Protein AF-A0A6H1ZAU7-F1 (afdb_monomer_lite)

Foldseek 3Di:
DDKDKDKDKDQDPVVSVVVVVVCVVQQKDWDDKDKDWDQDDPVSDITIMIMTMIMHDPVDDPPPPDDPVRVVVVVVVVVVVVD

Structure (mmCIF, N/CA/C/O backbone):
data_AF-A0A6H1ZAU7-F1
#
_entry.id   AF-A0A6H1ZAU7-F1
#
loop_
_atom_site.group_PDB
_atom_site.id
_atom_site.type_symbol
_atom_site.label_atom_id
_atom_site.label_alt_id
_atom_site.label_comp_id
_atom_site.label_asym_id
_atom_site.label_entity_id
_atom_site.label_seq_id
_atom_site.pdbx_PDB_ins_code
_atom_site.Cartn_x
_atom_site.Cartn_y
_atom_site.Cartn_z
_atom_site.occupancy
_atom_site.B_iso_or_equiv
_atom_site.auth_seq_id
_atom_site.auth_comp_id
_atom_site.auth_asym_id
_atom_site.auth_atom_id
_atom_site.pdbx_PDB_model_num
ATOM 1 N N . MET A 1 1 ? -22.998 -0.465 8.512 1.00 56.00 1 MET A N 1
ATOM 2 C CA . MET A 1 1 ? -21.668 0.117 8.786 1.00 56.00 1 MET A CA 1
ATOM 3 C C . MET A 1 1 ? -21.104 0.571 7.458 1.00 56.00 1 MET A C 1
ATOM 5 O O . MET A 1 1 ? -21.116 -0.238 6.537 1.00 56.00 1 MET A O 1
ATOM 9 N N . ASN A 1 2 ? -20.699 1.837 7.338 1.00 71.69 2 ASN A N 1
ATOM 10 C CA . ASN A 1 2 ? -20.005 2.305 6.139 1.00 71.69 2 ASN A CA 1
ATOM 11 C C . ASN A 1 2 ? -18.557 1.806 6.199 1.00 71.69 2 ASN A C 1
ATOM 13 O O . ASN A 1 2 ? -17.948 1.790 7.271 1.00 71.69 2 ASN A O 1
ATOM 17 N N . LYS A 1 3 ? -18.062 1.312 5.068 1.00 73.50 3 LYS A N 1
ATOM 18 C CA . LYS A 1 3 ? -16.681 0.873 4.895 1.00 73.50 3 LYS A CA 1
ATOM 19 C C . LYS A 1 3 ? -16.037 1.797 3.879 1.00 73.50 3 LYS A C 1
ATOM 21 O O . LYS A 1 3 ? -16.591 1.958 2.790 1.00 73.50 3 LYS A O 1
ATOM 26 N N . THR A 1 4 ? -14.875 2.339 4.216 1.00 83.62 4 THR A N 1
ATOM 27 C CA . THR A 1 4 ? -14.026 3.033 3.251 1.00 83.62 4 THR A CA 1
ATOM 28 C C . THR A 1 4 ? -13.057 2.033 2.637 1.00 83.62 4 THR A C 1
ATOM 30 O O . THR A 1 4 ? -12.471 1.205 3.337 1.00 83.62 4 THR A O 1
ATOM 33 N N . PHE A 1 5 ? -12.895 2.118 1.320 1.00 88.19 5 PHE A N 1
ATOM 34 C CA . PHE A 1 5 ? -11.947 1.325 0.547 1.00 88.19 5 PHE A CA 1
ATOM 35 C C . PHE A 1 5 ? -10.931 2.253 -0.105 1.00 88.19 5 PHE A C 1
ATOM 37 O O . PHE A 1 5 ? -11.307 3.316 -0.596 1.00 88.19 5 PHE A O 1
ATOM 44 N N . ASP A 1 6 ? -9.675 1.827 -0.134 1.00 91.44 6 ASP A N 1
ATOM 45 C CA . ASP A 1 6 ? -8.601 2.532 -0.828 1.00 91.44 6 ASP A CA 1
ATOM 46 C C . ASP A 1 6 ? -7.614 1.536 -1.463 1.00 91.44 6 ASP A C 1
ATOM 48 O O . ASP A 1 6 ? -7.671 0.324 -1.210 1.00 91.44 6 ASP A O 1
ATOM 52 N N . VAL A 1 7 ? -6.731 2.035 -2.328 1.00 93.56 7 VAL A N 1
ATOM 53 C CA . VAL A 1 7 ? -5.730 1.248 -3.051 1.00 93.56 7 VAL A CA 1
ATOM 54 C C . VAL A 1 7 ? -4.353 1.889 -2.915 1.00 93.56 7 VAL A C 1
ATOM 56 O O . VAL A 1 7 ? -4.114 2.990 -3.399 1.00 93.56 7 VAL A O 1
ATOM 59 N N . ILE A 1 8 ? -3.412 1.149 -2.332 1.00 94.31 8 ILE A N 1
ATOM 60 C CA . ILE A 1 8 ? -1.990 1.508 -2.320 1.00 94.31 8 ILE A CA 1
ATOM 61 C C . ILE A 1 8 ? -1.365 0.991 -3.614 1.00 94.31 8 ILE A C 1
ATOM 63 O O . ILE A 1 8 ? -1.537 -0.185 -3.944 1.00 94.31 8 ILE A O 1
ATOM 67 N N . ARG A 1 9 ? -0.633 1.848 -4.334 1.00 95.25 9 ARG A N 1
ATOM 68 C CA . ARG A 1 9 ? 0.050 1.514 -5.589 1.00 95.25 9 ARG A CA 1
ATOM 69 C C . ARG A 1 9 ? 1.472 2.056 -5.573 1.00 95.25 9 ARG A C 1
ATOM 71 O O . ARG A 1 9 ? 1.634 3.266 -5.555 1.00 95.25 9 ARG A O 1
ATOM 78 N N . GLU A 1 10 ? 2.457 1.177 -5.719 1.00 95.44 10 GLU A N 1
ATOM 79 C CA . GLU A 1 10 ? 3.874 1.558 -5.770 1.00 95.44 10 GLU A CA 1
ATOM 80 C C . GLU A 1 10 ? 4.632 0.758 -6.831 1.00 95.44 10 GLU A C 1
ATOM 82 O O . GLU A 1 10 ? 4.253 -0.369 -7.150 1.00 95.44 10 GLU A O 1
ATOM 87 N N . THR A 1 11 ? 5.709 1.320 -7.379 1.00 92.94 11 THR A N 1
ATOM 88 C CA . THR A 1 11 ? 6.613 0.612 -8.312 1.00 92.94 11 THR A CA 1
ATOM 89 C C . THR A 1 11 ? 7.845 0.041 -7.607 1.00 92.94 11 THR A C 1
ATOM 91 O O . THR A 1 11 ? 8.491 -0.882 -8.097 1.00 92.94 11 THR A O 1
ATOM 94 N N . SER A 1 12 ? 8.145 0.521 -6.399 1.00 94.38 12 SER A N 1
ATOM 95 C CA . SER A 1 12 ? 9.182 -0.044 -5.542 1.00 94.38 12 SER A CA 1
ATOM 96 C C . SER A 1 12 ? 8.588 -0.976 -4.493 1.00 94.38 12 SER A C 1
ATOM 98 O O . SER A 1 12 ? 7.662 -0.627 -3.760 1.00 94.38 12 SER A O 1
ATOM 100 N N . ARG A 1 13 ? 9.182 -2.165 -4.343 1.00 92.75 13 ARG A N 1
ATOM 101 C CA . ARG A 1 13 ? 8.782 -3.116 -3.297 1.00 92.75 13 ARG A CA 1
ATOM 102 C C . ARG A 1 13 ? 8.989 -2.555 -1.888 1.00 92.75 13 ARG A C 1
ATOM 104 O O . ARG A 1 13 ? 8.201 -2.879 -1.003 1.00 92.75 13 ARG A O 1
ATOM 111 N N . SER A 1 14 ? 10.054 -1.787 -1.649 1.00 96.19 14 SER A N 1
ATOM 112 C CA . SER A 1 14 ? 10.328 -1.241 -0.312 1.00 96.19 14 SER A CA 1
ATOM 113 C C . SER A 1 14 ? 9.295 -0.184 0.064 1.00 96.19 14 SER A C 1
ATOM 115 O O . SER A 1 14 ? 8.680 -0.299 1.121 1.00 96.19 14 SER A O 1
ATOM 117 N N . GLU A 1 15 ? 9.025 0.756 -0.844 1.00 95.56 15 GLU A N 1
ATOM 118 C CA . GLU A 1 15 ? 8.018 1.811 -0.662 1.00 95.56 15 GLU A CA 1
ATOM 119 C C . GLU A 1 15 ? 6.623 1.203 -0.484 1.00 95.56 15 GLU A C 1
ATOM 121 O O . GLU A 1 15 ? 5.880 1.592 0.413 1.00 95.56 15 GLU A O 1
ATOM 126 N N . PHE A 1 16 ? 6.303 0.149 -1.244 1.00 96.56 16 PHE A N 1
ATOM 127 C CA . PHE A 1 16 ? 5.051 -0.590 -1.091 1.00 96.56 16 PHE A CA 1
ATOM 128 C C . PHE A 1 16 ? 4.866 -1.178 0.313 1.00 96.56 16 PHE A C 1
ATOM 130 O O . PHE A 1 16 ? 3.792 -1.081 0.913 1.00 96.56 16 PHE A O 1
ATOM 137 N N . VAL A 1 17 ? 5.911 -1.814 0.849 1.00 96.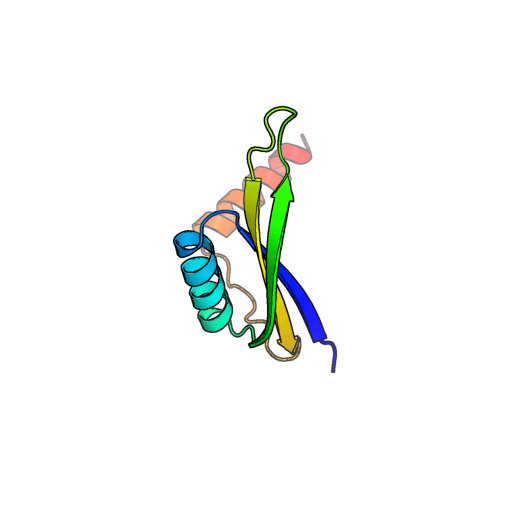00 17 VAL A N 1
ATOM 138 C CA . VAL A 1 17 ? 5.871 -2.415 2.188 1.00 96.00 17 VAL A CA 1
ATOM 139 C C . VAL A 1 17 ? 5.750 -1.333 3.260 1.00 96.00 17 VAL A C 1
ATOM 141 O O . VAL A 1 17 ? 4.986 -1.505 4.212 1.00 96.00 17 VAL A O 1
ATOM 144 N N . GLU A 1 18 ? 6.461 -0.218 3.105 1.00 97.25 18 GLU A N 1
ATOM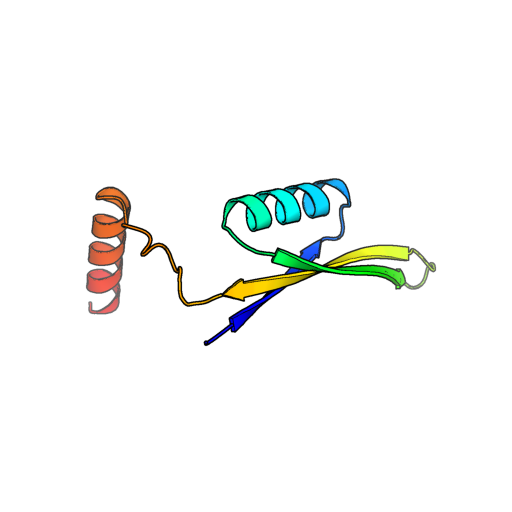 145 C CA . GLU A 1 18 ? 6.376 0.932 4.007 1.00 97.25 18 GLU A CA 1
ATOM 146 C C . GLU A 1 18 ? 4.972 1.545 4.008 1.00 97.25 18 GLU A C 1
ATOM 148 O O . GLU A 1 18 ? 4.387 1.715 5.080 1.00 97.25 18 GLU A O 1
ATOM 153 N N . ALA A 1 19 ? 4.384 1.768 2.831 1.00 94.50 19 ALA A N 1
ATOM 154 C CA . ALA A 1 19 ? 3.030 2.292 2.681 1.00 94.50 19 ALA A CA 1
ATOM 155 C C . ALA A 1 19 ? 1.977 1.364 3.309 1.00 94.50 19 ALA A C 1
ATOM 157 O O . ALA A 1 19 ? 1.093 1.825 4.035 1.00 94.50 19 ALA A O 1
ATOM 158 N N . ILE A 1 20 ? 2.097 0.043 3.121 1.00 96.00 20 ILE A N 1
ATOM 159 C CA . ILE A 1 20 ? 1.223 -0.935 3.790 1.00 96.00 20 ILE A CA 1
ATOM 160 C C . ILE A 1 20 ? 1.355 -0.854 5.311 1.00 96.00 20 ILE A C 1
ATOM 162 O O . ILE A 1 20 ? 0.349 -0.920 6.021 1.00 96.00 20 ILE A O 1
ATOM 166 N N . ASN A 1 21 ? 2.579 -0.765 5.832 1.00 94.94 21 ASN A N 1
ATOM 167 C CA . ASN A 1 21 ? 2.800 -0.705 7.274 1.00 94.94 21 ASN A CA 1
ATOM 168 C C . ASN A 1 21 ? 2.248 0.596 7.871 1.00 94.94 21 ASN A C 1
ATOM 170 O O . ASN A 1 21 ? 1.621 0.550 8.929 1.00 94.94 21 ASN A O 1
ATOM 174 N N . ALA A 1 22 ? 2.403 1.722 7.171 1.00 93.62 22 ALA A N 1
ATOM 175 C CA . ALA A 1 22 ? 1.800 2.994 7.551 1.00 93.62 22 ALA A CA 1
ATOM 176 C C . ALA A 1 22 ? 0.263 2.918 7.549 1.00 93.62 22 ALA A C 1
ATOM 178 O O . ALA A 1 22 ? -0.370 3.313 8.526 1.00 93.62 22 ALA A O 1
ATOM 179 N N . ALA A 1 23 ? -0.342 2.326 6.513 1.00 91.50 23 ALA A N 1
ATOM 180 C CA . ALA A 1 23 ? -1.791 2.144 6.441 1.00 91.50 23 ALA A CA 1
ATOM 181 C C . ALA A 1 23 ? -2.314 1.252 7.579 1.00 91.50 23 ALA A C 1
ATOM 183 O O . ALA A 1 23 ? -3.297 1.589 8.237 1.00 91.50 23 ALA A O 1
ATOM 184 N N . LYS A 1 24 ? -1.626 0.146 7.886 1.00 90.44 24 LYS A N 1
ATOM 185 C CA . LYS A 1 24 ? -1.970 -0.704 9.038 1.00 90.44 24 LYS A CA 1
ATOM 186 C C . LYS A 1 24 ? -1.900 0.056 10.362 1.00 90.44 24 LYS A C 1
ATOM 188 O O . LYS A 1 24 ? -2.765 -0.138 11.211 1.00 90.44 24 LYS A O 1
ATOM 193 N N . ALA A 1 25 ? -0.899 0.921 10.535 1.00 90.62 25 ALA A N 1
ATOM 194 C CA . ALA A 1 25 ? -0.779 1.765 11.722 1.00 90.62 25 ALA A CA 1
ATOM 195 C C . ALA A 1 25 ? -1.919 2.799 11.832 1.00 90.62 25 ALA A C 1
ATOM 197 O O . ALA A 1 25 ? -2.348 3.102 12.941 1.00 90.62 25 ALA A O 1
ATOM 198 N N . ASP A 1 26 ? -2.460 3.273 10.703 1.00 87.25 26 ASP A N 1
ATOM 199 C CA . ASP A 1 26 ? -3.640 4.158 10.622 1.00 87.25 26 ASP A CA 1
ATOM 200 C C . ASP A 1 26 ? -4.991 3.399 10.696 1.00 87.25 26 ASP A C 1
ATOM 202 O O . ASP A 1 26 ? -6.071 3.946 10.451 1.00 87.25 26 ASP A O 1
ATOM 206 N N . GLY A 1 27 ? -4.952 2.110 11.048 1.00 89.50 27 GLY A N 1
ATOM 207 C CA . GLY A 1 27 ? -6.142 1.284 11.262 1.00 89.50 27 GLY A CA 1
ATOM 208 C C . GLY A 1 27 ? -6.749 0.689 9.991 1.00 89.50 27 GLY A C 1
ATOM 209 O O . GLY A 1 27 ? -7.871 0.185 10.033 1.00 89.50 27 GLY A O 1
ATOM 210 N N . TRP A 1 28 ? -6.035 0.716 8.864 1.00 92.81 28 TRP A N 1
ATOM 211 C CA . TRP A 1 28 ? -6.471 0.047 7.641 1.00 92.81 28 TRP A CA 1
ATOM 212 C C . TRP A 1 28 ? -6.163 -1.451 7.667 1.00 92.81 28 TRP A C 1
ATOM 214 O O . TRP A 1 28 ? -5.104 -1.900 8.108 1.00 92.81 28 TRP A O 1
ATOM 224 N N . THR A 1 29 ? -7.076 -2.241 7.113 1.00 93.19 29 THR A N 1
ATOM 225 C CA . THR A 1 29 ? -6.926 -3.686 6.940 1.00 93.19 29 THR A CA 1
ATOM 226 C C . THR A 1 29 ? -6.634 -4.008 5.482 1.00 93.19 29 THR A C 1
ATOM 228 O O . THR A 1 29 ? -7.419 -3.681 4.596 1.00 93.19 29 THR A O 1
ATOM 231 N N . VAL A 1 30 ? -5.522 -4.696 5.216 1.00 93.31 30 VAL A N 1
ATOM 232 C CA . VAL A 1 30 ? -5.185 -5.171 3.865 1.00 93.31 30 VAL A CA 1
ATOM 233 C C . VAL A 1 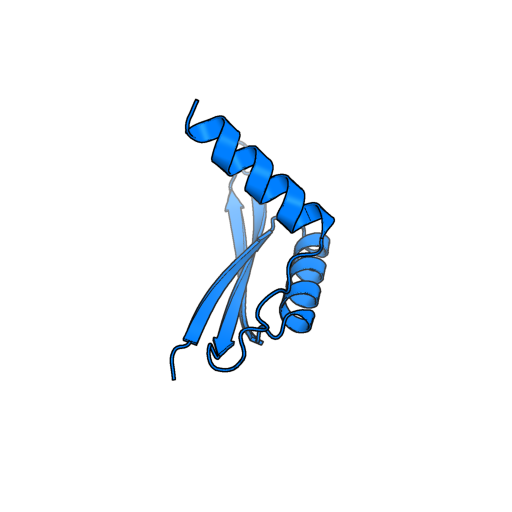30 ? -6.064 -6.366 3.506 1.00 93.31 30 VAL A C 1
ATOM 235 O O . VAL A 1 30 ? -6.110 -7.355 4.237 1.00 93.31 30 VAL A O 1
ATOM 238 N N . ARG A 1 31 ? -6.739 -6.289 2.360 1.00 93.50 31 ARG A N 1
ATOM 239 C CA . ARG A 1 31 ? -7.668 -7.312 1.856 1.00 93.50 31 ARG A CA 1
ATOM 240 C C . ARG A 1 31 ? -7.060 -8.213 0.804 1.00 93.50 31 ARG A C 1
ATOM 242 O O . ARG A 1 31 ? -7.404 -9.387 0.724 1.00 93.50 31 ARG A O 1
ATOM 249 N N . GLY A 1 32 ? -6.161 -7.661 0.009 1.00 93.19 32 GLY A N 1
ATOM 250 C CA . GLY A 1 32 ? -5.489 -8.382 -1.052 1.00 93.19 32 GLY A CA 1
ATOM 251 C C . GLY A 1 32 ? -4.272 -7.613 -1.521 1.00 93.19 32 GLY A C 1
ATOM 252 O O . GLY A 1 32 ? -4.195 -6.397 -1.350 1.00 93.19 32 GLY A O 1
ATOM 253 N N . VAL A 1 33 ? -3.337 -8.345 -2.111 1.00 95.56 33 VAL A N 1
ATOM 254 C CA . VAL A 1 33 ? -2.144 -7.798 -2.750 1.00 95.56 33 VAL A CA 1
ATOM 255 C C . VAL A 1 33 ? -2.052 -8.401 -4.143 1.00 95.56 33 VAL A C 1
ATOM 257 O O . VAL A 1 33 ? -2.224 -9.610 -4.301 1.00 95.56 33 VAL A O 1
ATOM 260 N N . GLN A 1 34 ? -1.775 -7.572 -5.142 1.00 95.38 34 GLN A N 1
ATOM 261 C CA . GLN A 1 34 ? -1.486 -8.002 -6.504 1.00 95.38 34 GLN A CA 1
ATOM 262 C C . GLN A 1 34 ? -0.176 -7.373 -6.961 1.00 95.38 34 GLN A C 1
ATOM 264 O O . GLN A 1 34 ? 0.115 -6.221 -6.657 1.00 95.38 34 GLN A O 1
ATOM 269 N N . VAL A 1 35 ? 0.610 -8.138 -7.710 1.00 95.12 35 VAL A N 1
ATOM 270 C CA . VAL A 1 35 ? 1.827 -7.658 -8.363 1.00 95.12 35 VAL A CA 1
ATOM 271 C C . VAL A 1 35 ? 1.635 -7.831 -9.859 1.00 95.12 35 VAL A C 1
ATOM 273 O O . VAL A 1 35 ? 1.241 -8.909 -10.306 1.00 95.12 35 VAL A O 1
ATOM 276 N N . VAL A 1 36 ? 1.858 -6.764 -10.617 1.00 94.44 36 VAL A N 1
ATOM 277 C CA . VAL A 1 36 ? 1.661 -6.731 -12.066 1.00 94.44 36 VAL A CA 1
ATOM 278 C C . VAL A 1 36 ? 2.964 -6.307 -12.717 1.00 94.44 36 VAL A C 1
ATOM 280 O O . VAL A 1 36 ? 3.518 -5.266 -12.385 1.00 94.44 36 VAL A O 1
ATOM 283 N N . GLU A 1 37 ? 3.441 -7.116 -13.653 1.00 93.62 37 GLU A N 1
ATOM 284 C CA . GLU A 1 37 ? 4.557 -6.758 -14.520 1.00 93.62 37 GLU A CA 1
ATOM 285 C C . GLU A 1 37 ? 3.997 -6.054 -15.761 1.00 93.62 37 GLU A C 1
ATOM 287 O O . GLU A 1 37 ? 3.101 -6.579 -16.427 1.00 93.62 37 GLU A O 1
ATOM 292 N N . VAL A 1 38 ? 4.483 -4.849 -16.046 1.00 88.56 38 VAL A N 1
ATOM 293 C CA . VAL A 1 38 ? 4.004 -4.000 -17.139 1.00 88.56 38 VAL A CA 1
ATOM 294 C C . VAL A 1 38 ? 5.164 -3.699 -18.074 1.00 88.56 38 VAL A C 1
ATOM 296 O O . VAL A 1 38 ? 6.222 -3.257 -17.639 1.00 88.56 38 VAL A O 1
ATOM 299 N N . GLU A 1 39 ? 4.968 -3.926 -19.368 1.00 90.62 39 GLU A N 1
ATOM 300 C CA . GLU A 1 39 ? 5.923 -3.496 -20.389 1.00 90.62 39 GLU A CA 1
ATOM 301 C C . GLU A 1 39 ? 5.816 -1.975 -20.570 1.00 90.62 39 GLU A C 1
ATOM 303 O O . GLU A 1 39 ? 4.738 -1.454 -20.863 1.00 90.62 39 GLU A O 1
ATOM 308 N N . ILE A 1 40 ? 6.920 -1.260 -20.344 1.00 86.56 40 ILE A N 1
ATOM 309 C CA . ILE A 1 40 ? 6.944 0.211 -20.291 1.00 86.56 40 ILE A CA 1
ATOM 310 C C . ILE A 1 40 ? 7.509 0.856 -21.558 1.00 86.56 40 ILE A C 1
ATOM 312 O O . ILE A 1 40 ? 7.303 2.051 -21.778 1.00 86.56 40 ILE A O 1
ATOM 316 N N . ASP A 1 41 ? 8.204 0.098 -22.409 1.00 86.00 41 ASP A N 1
ATOM 317 C CA . ASP A 1 41 ? 8.771 0.622 -23.647 1.00 86.00 41 ASP A CA 1
ATOM 318 C C . ASP A 1 41 ? 8.854 -0.409 -24.783 1.00 86.00 41 ASP A C 1
ATOM 320 O O . ASP A 1 41 ? 8.586 -1.597 -24.627 1.00 86.00 41 ASP A O 1
ATOM 324 N N . ARG A 1 42 ? 9.251 0.079 -25.964 1.00 83.12 42 ARG A N 1
ATOM 325 C CA . ARG A 1 42 ? 9.401 -0.723 -27.190 1.00 83.12 42 ARG A CA 1
ATOM 326 C C . ARG A 1 42 ? 10.626 -1.646 -27.187 1.00 83.12 42 ARG A C 1
ATOM 328 O O . ARG A 1 42 ? 10.796 -2.396 -28.142 1.00 83.12 42 ARG A O 1
ATOM 335 N N . ASN A 1 43 ? 11.473 -1.578 -26.161 1.00 89.69 43 ASN A N 1
ATOM 336 C CA . ASN A 1 43 ? 12.614 -2.473 -25.979 1.00 89.69 43 ASN A CA 1
ATOM 337 C C . ASN A 1 43 ? 12.254 -3.672 -25.090 1.00 89.69 43 ASN A C 1
ATOM 339 O O . ASN A 1 43 ? 13.148 -4.416 -24.690 1.00 89.69 43 ASN A O 1
ATOM 343 N N . HIS A 1 44 ? 10.964 -3.865 -24.790 1.00 85.31 44 HIS A N 1
ATOM 344 C CA . HIS A 1 44 ? 10.470 -4.874 -23.858 1.00 85.31 44 HIS A CA 1
ATOM 345 C C . HIS A 1 44 ? 11.027 -4.710 -22.440 1.00 85.31 44 HIS A C 1
ATOM 347 O O . HIS A 1 44 ? 11.103 -5.689 -21.690 1.00 85.31 44 HIS A O 1
ATOM 353 N N . ASN A 1 45 ? 11.405 -3.487 -22.045 1.00 86.44 45 ASN A N 1
ATOM 354 C CA . ASN A 1 45 ? 11.687 -3.233 -20.641 1.00 86.44 45 ASN A CA 1
ATOM 355 C C . ASN A 1 45 ? 10.393 -3.371 -19.853 1.00 86.44 45 ASN A C 1
ATOM 357 O O . ASN A 1 45 ? 9.335 -2.860 -20.235 1.00 86.44 45 ASN A O 1
ATOM 361 N N . LYS A 1 46 ? 10.501 -4.076 -18.734 1.00 87.50 46 LYS A N 1
ATOM 362 C CA . LYS A 1 46 ? 9.385 -4.352 -17.850 1.00 87.50 46 LYS A CA 1
ATOM 363 C C . LYS A 1 46 ? 9.599 -3.652 -16.527 1.00 87.50 46 LYS A C 1
ATOM 365 O O . LYS A 1 46 ? 10.710 -3.650 -16.002 1.00 87.50 46 LYS A O 1
ATOM 370 N N . ASP A 1 47 ? 8.524 -3.094 -16.005 1.00 91.31 47 ASP A N 1
ATOM 371 C CA . ASP A 1 47 ? 8.455 -2.552 -14.661 1.00 91.31 47 ASP A CA 1
ATOM 372 C C . ASP A 1 47 ? 7.468 -3.373 -13.831 1.00 91.31 47 ASP A C 1
ATOM 374 O O . ASP A 1 47 ? 6.587 -4.051 -14.369 1.00 91.31 47 ASP A O 1
ATOM 378 N N . VAL A 1 48 ? 7.620 -3.336 -12.514 1.00 92.81 48 VAL A N 1
ATOM 379 C CA . VAL A 1 48 ? 6.772 -4.087 -11.591 1.00 92.81 48 VAL A CA 1
ATOM 380 C C . VAL A 1 48 ? 5.973 -3.105 -10.756 1.00 92.81 48 VAL A C 1
ATOM 382 O O . VAL A 1 48 ? 6.527 -2.259 -10.068 1.00 92.81 48 VAL A O 1
ATOM 385 N N . ILE A 1 49 ? 4.653 -3.244 -10.788 1.00 94.00 49 ILE A N 1
ATOM 386 C CA . ILE A 1 49 ? 3.736 -2.422 -10.007 1.00 94.00 49 ILE A CA 1
A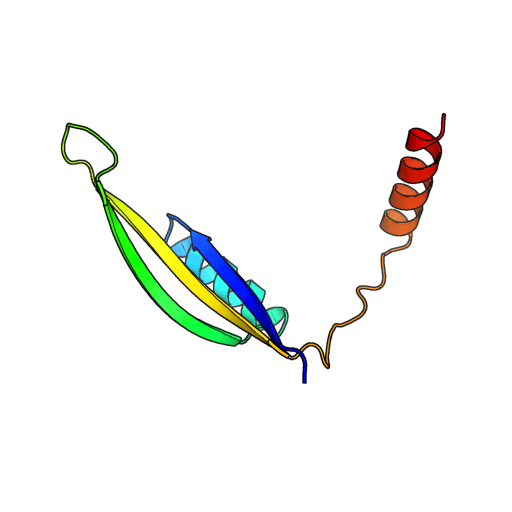TOM 387 C C . ILE A 1 49 ? 3.064 -3.297 -8.953 1.00 94.00 49 ILE A C 1
ATOM 389 O O . ILE A 1 49 ? 2.476 -4.340 -9.251 1.00 94.00 49 ILE A O 1
ATOM 393 N N . TYR A 1 50 ? 3.137 -2.851 -7.708 1.00 96.06 50 TYR A N 1
ATOM 394 C CA . TYR A 1 50 ? 2.540 -3.476 -6.542 1.00 96.06 50 TYR A CA 1
ATOM 395 C C . TYR A 1 50 ? 1.245 -2.755 -6.184 1.00 96.06 50 TYR A C 1
ATOM 397 O O . TYR A 1 50 ? 1.211 -1.529 -6.104 1.00 96.06 50 TYR A O 1
ATOM 405 N N . TYR A 1 51 ? 0.187 -3.521 -5.939 1.00 95.88 51 TYR A N 1
ATOM 406 C CA . TYR A 1 51 ? -1.129 -3.032 -5.551 1.00 95.88 51 TYR A CA 1
ATOM 407 C C . TYR A 1 51 ? -1.571 -3.703 -4.255 1.00 95.88 51 TYR A C 1
ATOM 409 O O . TYR A 1 51 ? -1.443 -4.920 -4.113 1.00 95.88 51 TYR A O 1
ATOM 417 N N . ALA A 1 52 ? -2.139 -2.938 -3.327 1.00 96.19 52 ALA A N 1
ATOM 418 C CA . ALA A 1 52 ? -2.847 -3.471 -2.170 1.00 96.19 52 ALA A CA 1
ATOM 419 C C . ALA A 1 52 ? -4.203 -2.796 -2.018 1.00 96.19 52 ALA A C 1
ATOM 421 O O . ALA A 1 52 ? -4.287 -1.573 -1.972 1.00 96.19 52 ALA A O 1
ATOM 422 N N . TRP A 1 53 ? -5.252 -3.602 -1.875 1.00 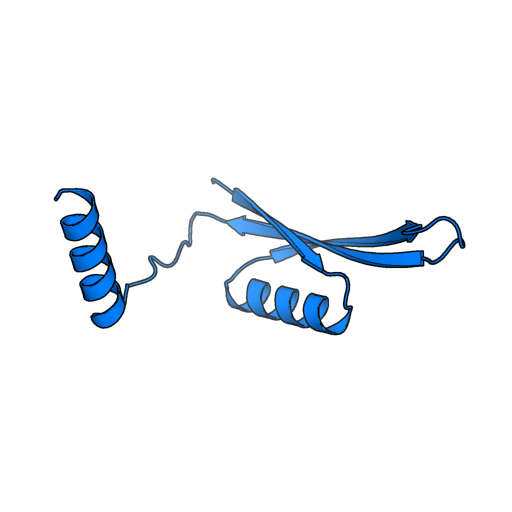96.19 53 TRP A N 1
ATOM 423 C CA . TRP A 1 53 ? -6.572 -3.106 -1.497 1.00 96.19 53 TRP A CA 1
ATOM 424 C C . TRP A 1 53 ? -6.664 -3.061 0.011 1.00 96.19 53 TRP A C 1
ATOM 426 O O . TRP A 1 53 ? -6.409 -4.067 0.685 1.00 96.19 53 TRP A O 1
ATOM 436 N N . VAL A 1 54 ? -7.058 -1.910 0.531 1.00 93.88 54 VAL A N 1
ATOM 437 C CA . VAL A 1 54 ? -7.220 -1.687 1.958 1.00 93.88 54 VAL A CA 1
ATOM 438 C C . VAL A 1 54 ? -8.656 -1.285 2.267 1.00 93.88 54 VAL A C 1
ATOM 440 O O . VAL A 1 54 ? -9.309 -0.596 1.486 1.00 93.88 54 VAL A O 1
ATOM 443 N N . GLU A 1 55 ? -9.164 -1.755 3.401 1.00 91.69 55 GLU A N 1
ATOM 444 C CA . GLU A 1 55 ? -10.472 -1.369 3.925 1.00 91.69 55 GLU A CA 1
ATOM 445 C C . GLU A 1 55 ? -10.340 -0.835 5.350 1.00 91.69 55 GLU A C 1
ATOM 447 O O . GLU A 1 55 ? -9.499 -1.304 6.121 1.00 91.69 55 GLU A O 1
ATOM 452 N N . ARG A 1 56 ? -11.192 0.120 5.716 1.00 84.81 56 ARG A N 1
ATOM 453 C CA . ARG A 1 56 ? -11.341 0.597 7.092 1.00 84.81 56 ARG A CA 1
ATOM 454 C C . ARG A 1 56 ? -12.820 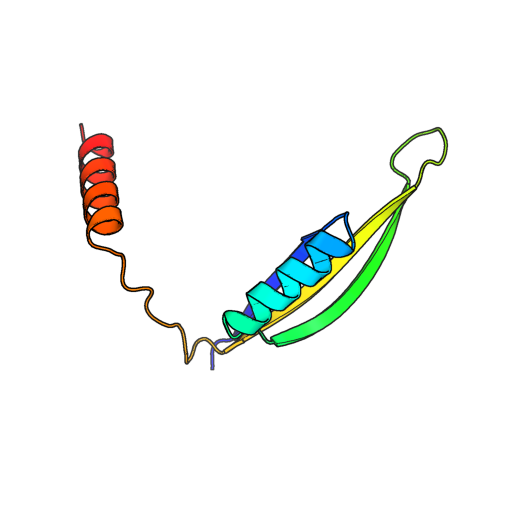0.763 7.418 1.00 84.81 56 ARG A C 1
ATOM 456 O O . ARG A 1 56 ? -13.592 1.251 6.593 1.00 84.81 56 ARG A O 1
ATOM 463 N N . ASP A 1 57 ? -13.220 0.353 8.617 1.00 76.81 57 ASP A N 1
ATOM 464 C CA . ASP A 1 57 ? -14.579 0.586 9.101 1.00 76.81 57 ASP A CA 1
ATOM 465 C C . ASP A 1 57 ? -14.732 2.065 9.502 1.00 76.81 57 ASP A C 1
ATOM 467 O O . ASP A 1 57 ? -14.021 2.564 10.375 1.00 76.81 57 ASP A O 1
ATOM 471 N N . ASP A 1 58 ? -15.698 2.776 8.913 1.00 61.03 58 ASP A N 1
ATOM 472 C CA . ASP A 1 58 ? -15.896 4.222 9.143 1.00 61.03 58 ASP A CA 1
ATOM 473 C C . ASP A 1 58 ? -16.399 4.562 10.550 1.00 61.03 58 ASP A C 1
ATOM 475 O O . ASP A 1 58 ? -16.508 5.730 10.921 1.00 61.03 58 ASP A O 1
ATOM 479 N N . SER A 1 59 ? -16.708 3.547 11.358 1.00 53.00 59 SER A N 1
ATOM 480 C CA . SER A 1 59 ? -17.154 3.730 12.743 1.00 53.00 59 SER A CA 1
ATOM 481 C C . SER A 1 59 ? -16.034 4.186 13.686 1.00 53.00 59 SER A C 1
ATOM 483 O O . SER A 1 59 ? -16.319 4.550 14.825 1.00 53.00 59 SER A O 1
ATOM 485 N N . PHE A 1 60 ? -14.786 4.231 13.207 1.00 47.22 60 PHE A N 1
ATOM 486 C CA . PHE A 1 60 ? -13.622 4.684 13.962 1.00 47.22 60 PHE A CA 1
ATOM 487 C C . PHE A 1 60 ? -12.751 5.636 13.132 1.00 47.22 60 PHE A C 1
ATOM 489 O O . PHE A 1 60 ? -11.545 5.446 13.030 1.00 47.22 60 PHE A O 1
ATOM 496 N N . MET A 1 61 ? -13.331 6.664 12.502 1.00 46.25 61 MET A N 1
ATOM 497 C CA . MET A 1 61 ? -12.493 7.779 12.049 1.00 46.25 61 MET A CA 1
ATOM 498 C C . MET A 1 61 ? -11.965 8.501 13.298 1.00 46.25 61 MET A C 1
ATOM 500 O O . MET A 1 61 ? -12.772 9.136 13.986 1.00 46.25 61 MET A O 1
ATOM 504 N N . PRO A 1 62 ? -10.658 8.455 13.636 1.00 49.59 62 PRO A N 1
ATOM 505 C CA . PRO A 1 62 ? -10.132 9.452 14.546 1.00 49.59 62 PRO A CA 1
ATOM 506 C C . PRO A 1 62 ? -10.361 10.789 13.849 1.00 49.59 62 PRO A C 1
ATOM 508 O O . PRO A 1 62 ? -9.839 11.037 12.761 1.00 49.59 62 PRO A O 1
ATOM 511 N N . VAL A 1 63 ? -11.193 11.645 14.437 1.00 52.81 63 VAL A N 1
ATOM 512 C CA . VAL A 1 63 ? -11.235 13.048 14.040 1.00 52.81 63 VAL A CA 1
ATOM 513 C C . VAL A 1 63 ? -9.809 13.546 14.235 1.00 52.81 63 VAL A C 1
ATOM 515 O O . VAL A 1 63 ? -9.375 13.720 15.373 1.00 52.81 63 VAL A O 1
ATOM 518 N N . ARG A 1 64 ? -9.046 13.690 13.144 1.00 58.88 64 ARG A N 1
ATOM 519 C CA . ARG A 1 64 ? -7.697 14.254 13.195 1.00 58.88 64 ARG A CA 1
ATOM 520 C C . ARG A 1 64 ? -7.846 15.643 13.795 1.00 58.88 64 ARG A C 1
ATOM 522 O O . ARG A 1 64 ? -8.353 16.560 13.149 1.00 58.88 64 ARG A O 1
ATOM 529 N N . VAL A 1 65 ? -7.460 15.782 15.060 1.00 64.50 65 VAL A N 1
ATOM 530 C CA . VAL A 1 65 ? -7.439 17.074 15.731 1.00 64.50 65 VAL A CA 1
ATOM 531 C C . VAL A 1 65 ? -6.298 17.845 15.092 1.00 64.50 65 VAL A C 1
ATOM 533 O O . VAL A 1 65 ? -5.134 17.540 15.334 1.00 64.50 65 VAL A O 1
ATOM 536 N N . LEU A 1 66 ? -6.641 18.801 14.227 1.00 69.50 66 LEU A N 1
ATOM 537 C CA . LEU A 1 66 ? -5.664 19.710 13.641 1.00 69.50 66 LEU A CA 1
ATOM 538 C C . LEU A 1 66 ? -4.857 20.359 14.769 1.00 69.50 66 LEU A C 1
ATOM 540 O O . LEU A 1 66 ? -5.427 20.845 15.756 1.00 69.50 66 LEU A O 1
ATOM 544 N N . THR A 1 67 ? -3.541 20.379 14.607 1.00 79.62 67 THR A N 1
ATOM 545 C CA . THR A 1 67 ? -2.656 21.156 15.472 1.00 79.62 67 THR A CA 1
ATOM 546 C C . THR A 1 67 ? -3.004 22.643 15.364 1.00 79.62 67 THR A C 1
ATOM 548 O O . THR A 1 67 ? -3.621 23.089 14.394 1.00 79.62 67 THR A O 1
ATOM 551 N N . GLU A 1 68 ? -2.627 23.445 16.360 1.00 78.31 68 GLU A N 1
ATOM 552 C CA . GLU A 1 68 ? -2.880 24.894 16.320 1.00 78.31 68 GLU A CA 1
ATOM 553 C C . GLU A 1 68 ? -2.228 25.559 15.098 1.00 78.31 68 GLU A C 1
ATOM 555 O O . GLU A 1 68 ? -2.821 26.455 14.499 1.00 78.31 68 GLU A O 1
ATOM 560 N N . ALA A 1 69 ? -1.070 25.050 14.660 1.00 74.50 69 ALA A N 1
ATOM 561 C CA . ALA A 1 69 ? -0.386 25.502 13.452 1.00 74.50 69 ALA A CA 1
ATOM 562 C C . ALA A 1 69 ? -1.191 25.210 12.173 1.00 74.50 69 ALA A C 1
ATOM 564 O O . ALA A 1 69 ? -1.345 26.084 11.321 1.00 74.50 69 ALA A O 1
ATOM 565 N N . GLU A 1 70 ? -1.758 24.009 12.049 1.00 75.75 70 GLU A N 1
ATOM 566 C CA . GLU A 1 70 ? -2.595 23.647 10.899 1.00 75.75 70 GLU A CA 1
ATOM 567 C C . GLU A 1 70 ? -3.909 24.436 10.897 1.00 75.75 70 GLU A C 1
ATOM 569 O O . GLU A 1 70 ? -4.333 24.923 9.850 1.00 75.75 70 GLU A O 1
ATOM 574 N N . LYS A 1 71 ? -4.531 24.641 12.067 1.00 78.81 71 LYS A N 1
ATOM 575 C CA . LYS A 1 71 ? -5.725 25.494 12.194 1.00 78.81 71 LYS A CA 1
ATOM 576 C C . LYS A 1 71 ? -5.443 26.927 11.739 1.00 78.81 71 LYS A C 1
ATOM 578 O O . LYS A 1 71 ? -6.256 27.494 11.011 1.00 78.81 71 LYS A O 1
ATOM 583 N N . ALA A 1 72 ? -4.295 27.486 12.128 1.00 73.88 72 ALA A N 1
ATOM 584 C CA . ALA A 1 72 ? -3.875 28.823 11.718 1.00 73.88 72 ALA A CA 1
ATOM 585 C C . ALA A 1 72 ? -3.633 28.912 10.201 1.00 73.88 72 ALA A C 1
ATOM 587 O O . ALA A 1 72 ? -4.089 29.860 9.561 1.00 73.88 72 ALA A O 1
ATOM 588 N N . TRP A 1 73 ? -2.994 27.902 9.603 1.00 75.44 73 TRP A N 1
ATOM 589 C CA . TRP A 1 73 ? -2.778 27.855 8.155 1.00 75.44 73 TRP A CA 1
ATOM 590 C C . TRP A 1 73 ? -4.092 27.738 7.371 1.00 75.44 73 TRP A C 1
ATOM 592 O O . TRP A 1 73 ? -4.296 28.461 6.398 1.00 75.44 73 TRP A O 1
ATOM 602 N N . HIS A 1 74 ? -5.023 26.891 7.819 1.00 70.31 74 HIS A N 1
ATOM 603 C CA . HIS A 1 74 ? -6.339 26.760 7.189 1.00 70.31 74 HIS A CA 1
ATOM 604 C C . HIS A 1 74 ? -7.176 28.043 7.288 1.00 70.31 74 HIS A C 1
ATOM 606 O O . HIS A 1 74 ? -7.884 28.375 6.336 1.00 70.31 74 HIS A O 1
ATOM 612 N N . ALA A 1 75 ? -7.092 28.775 8.405 1.00 71.31 75 ALA A N 1
ATOM 613 C CA . ALA A 1 75 ? -7.748 30.074 8.552 1.00 71.31 75 ALA A CA 1
ATOM 614 C C . ALA A 1 75 ? -7.175 31.105 7.564 1.00 71.31 75 ALA A C 1
ATOM 616 O O . ALA A 1 75 ? -7.935 31.713 6.813 1.00 71.31 75 ALA A O 1
ATOM 617 N N . TYR A 1 76 ? -5.844 31.210 7.480 1.00 72.56 76 TYR A N 1
ATOM 618 C CA . TYR A 1 76 ? -5.162 32.090 6.528 1.00 72.56 76 TYR A CA 1
ATOM 619 C C . TYR A 1 76 ? -5.498 31.755 5.066 1.00 72.56 76 TYR A C 1
ATOM 621 O O . TYR A 1 76 ? -5.831 32.638 4.275 1.00 72.56 76 TYR A O 1
ATOM 629 N N . ALA A 1 77 ? -5.461 30.472 4.696 1.00 64.56 77 ALA A N 1
ATOM 630 C CA . ALA A 1 77 ? -5.779 30.030 3.341 1.00 64.56 77 ALA A CA 1
ATOM 631 C C . ALA A 1 77 ? -7.234 30.353 2.959 1.00 64.56 77 ALA A C 1
ATOM 633 O O . ALA A 1 77 ? -7.507 30.729 1.820 1.00 64.56 77 ALA A O 1
ATOM 634 N N . LYS A 1 78 ? -8.167 30.252 3.915 1.00 70.94 78 LYS A N 1
ATOM 635 C CA . LYS A 1 78 ? -9.580 30.578 3.701 1.00 70.94 78 LYS A CA 1
ATOM 636 C C . LYS A 1 78 ? -9.801 32.072 3.466 1.00 70.94 78 LYS A C 1
ATOM 638 O O . LYS A 1 78 ? -10.551 32.417 2.562 1.00 70.94 78 LYS A O 1
ATOM 643 N N . GLU A 1 79 ? -9.145 32.934 4.237 1.00 70.38 79 GLU A N 1
ATOM 644 C CA . GLU A 1 79 ? -9.224 34.392 4.057 1.00 70.38 79 GLU A CA 1
ATOM 645 C C . GLU A 1 79 ? -8.605 34.831 2.722 1.00 70.38 79 GLU A C 1
ATOM 647 O O . GLU A 1 79 ? -9.159 35.685 2.030 1.00 70.38 79 GLU A O 1
ATOM 652 N N . SER A 1 80 ? -7.517 34.171 2.314 1.00 62.50 80 SER A N 1
ATOM 653 C CA . SER A 1 80 ? -6.794 34.443 1.063 1.00 62.50 80 SER A CA 1
ATOM 654 C C . SER A 1 80 ? -7.574 34.057 -0.203 1.00 62.50 80 SER A C 1
ATOM 656 O O . SER A 1 80 ? -7.281 34.566 -1.277 1.00 62.50 80 SER A O 1
ATOM 658 N N . LEU A 1 81 ? -8.555 33.155 -0.093 1.00 53.84 81 LEU A N 1
ATOM 659 C CA . LEU A 1 81 ? -9.432 32.727 -1.194 1.00 53.84 81 LEU A CA 1
ATOM 660 C C . LEU A 1 81 ? -10.677 33.615 -1.361 1.00 53.84 81 LEU A C 1
ATOM 662 O O . LEU A 1 81 ? -11.420 33.450 -2.326 1.00 53.84 81 LEU A O 1
ATOM 666 N N . THR A 1 82 ? -10.932 34.514 -0.408 1.00 55.91 82 THR A N 1
ATOM 667 C CA . THR A 1 82 ? -12.091 35.424 -0.397 1.00 55.91 82 THR A CA 1
ATOM 668 C C . THR A 1 82 ? -11.736 36.890 -0.668 1.00 55.91 82 THR A C 1
ATOM 670 O O . THR A 1 82 ? -12.640 37.726 -0.657 1.00 55.91 82 THR A O 1
ATOM 673 N N . ALA A 1 83 ? -10.455 37.195 -0.896 1.00 49.28 83 ALA A N 1
ATOM 674 C CA . ALA A 1 83 ? -9.941 38.511 -1.287 1.00 49.28 83 ALA A CA 1
ATOM 675 C C . ALA A 1 83 ? -9.754 38.597 -2.809 1.00 49.28 83 ALA A C 1
ATOM 677 O O . ALA A 1 83 ? -10.021 39.687 -3.362 1.00 49.28 83 ALA A O 1
#

Organism: NCBI:txid1070528

Sequence (83 aa):
MNKTFDVIRETSRSEFVEAINAAKADGWTVRGVQVVEVEIDRNHNKDVIYYAWVERDDSFMPVRVLTEAEKAWHAYAKESLTA

pLDDT: mean 82.5, std 14.67, range [46.25, 97.25]

Radius of gyration: 18.67 Å; chains: 1; bounding box: 34×47×44 Å

Secondary structure (DSSP, 8-state):
--EEEEEEEESSHHHHHHHHHHHHHTT-EEEEEEEEEEE-STT--EEEEEEEEEEEEGGG-------HHHHHHHHHHHHHT--